Protein AF-A0AAE4SKV3-F1 (afdb_monomer)

Structure (mmCIF, N/CA/C/O backbone):
data_AF-A0AAE4SKV3-F1
#
_entry.id   AF-A0AAE4SKV3-F1
#
loop_
_atom_site.group_PDB
_atom_site.id
_atom_site.type_symbol
_atom_site.label_atom_id
_atom_site.label_alt_id
_atom_site.label_comp_id
_atom_site.label_asym_id
_atom_site.label_entity_id
_atom_site.label_seq_id
_atom_site.pdbx_PDB_ins_code
_atom_site.Cartn_x
_atom_site.Cartn_y
_atom_site.Cartn_z
_atom_site.occupancy
_atom_site.B_iso_or_equiv
_atom_site.auth_seq_id
_atom_site.auth_comp_id
_atom_site.auth_asym_id
_atom_site.auth_atom_id
_atom_site.pdbx_PDB_model_num
ATOM 1 N N . GLY A 1 1 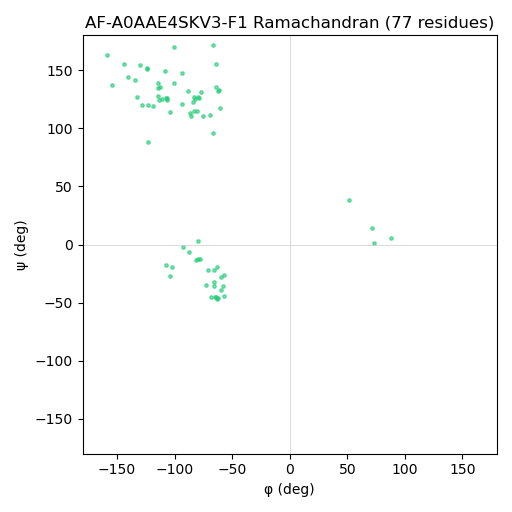? 24.077 18.829 -37.835 1.00 45.31 1 GLY A N 1
ATOM 2 C CA . GLY A 1 1 ? 23.460 18.963 -36.503 1.00 45.31 1 GLY A CA 1
ATOM 3 C C . GLY A 1 1 ? 22.712 17.687 -36.195 1.00 45.31 1 GLY A C 1
ATOM 4 O O . GLY A 1 1 ? 21.985 17.231 -37.063 1.00 45.31 1 GLY A O 1
ATOM 5 N N . MET A 1 2 ? 22.934 17.078 -35.029 1.00 45.25 2 MET A N 1
ATOM 6 C CA . MET A 1 2 ? 22.171 15.904 -34.589 1.00 45.25 2 MET A CA 1
ATOM 7 C C . MET A 1 2 ? 20.896 16.390 -33.899 1.00 45.25 2 MET A C 1
ATOM 9 O O . MET A 1 2 ? 20.970 16.990 -32.830 1.00 45.25 2 MET A O 1
ATOM 13 N N . SER A 1 3 ? 19.735 16.177 -34.519 1.00 59.19 3 SER A N 1
ATOM 14 C CA . SER A 1 3 ? 18.461 16.362 -33.828 1.00 59.19 3 SER A CA 1
ATOM 15 C C . SER A 1 3 ? 18.254 15.172 -32.893 1.00 59.19 3 SER A C 1
ATOM 17 O O . SER A 1 3 ? 18.028 14.056 -33.362 1.00 59.19 3 SER A O 1
ATOM 19 N N . LEU A 1 4 ? 18.325 15.395 -31.580 1.00 57.16 4 LEU A N 1
ATOM 20 C CA . LEU A 1 4 ? 17.760 14.453 -30.615 1.00 57.16 4 LEU A CA 1
ATOM 21 C C . LEU A 1 4 ? 16.235 14.481 -30.795 1.00 57.16 4 LEU A C 1
ATOM 23 O O . LEU A 1 4 ? 15.551 15.373 -30.291 1.00 57.16 4 LEU A O 1
ATOM 27 N N . GLY A 1 5 ? 15.710 13.544 -31.581 1.00 63.47 5 GLY A N 1
ATOM 28 C CA . GLY A 1 5 ? 14.276 13.286 -31.638 1.00 63.47 5 GLY A CA 1
ATOM 29 C C . GLY A 1 5 ? 13.802 12.777 -30.277 1.00 63.47 5 GLY A C 1
ATOM 30 O O . GLY A 1 5 ? 14.461 11.942 -29.661 1.00 63.47 5 GLY A O 1
ATOM 31 N N . LYS A 1 6 ? 12.672 13.289 -29.785 1.00 67.62 6 LYS A N 1
ATOM 32 C CA . LYS A 1 6 ? 12.022 12.743 -28.590 1.00 67.62 6 LYS A CA 1
ATOM 33 C C . LYS A 1 6 ? 11.467 11.365 -28.951 1.00 67.62 6 LYS A C 1
ATOM 35 O O . LYS A 1 6 ? 10.546 11.279 -29.757 1.00 67.62 6 LYS A O 1
ATOM 40 N N . GLN A 1 7 ? 12.040 10.303 -28.391 1.00 70.25 7 GLN A N 1
ATOM 41 C CA . GLN A 1 7 ? 11.492 8.957 -28.522 1.00 70.25 7 GLN A CA 1
ATOM 42 C C . GLN A 1 7 ? 10.458 8.743 -27.417 1.00 70.25 7 GLN A C 1
ATOM 44 O O . GLN A 1 7 ? 10.797 8.733 -26.236 1.00 70.25 7 GLN A O 1
ATOM 49 N N . GLN A 1 8 ? 9.195 8.601 -27.806 1.00 64.75 8 GLN A N 1
ATOM 50 C CA . GLN A 1 8 ? 8.137 8.153 -26.910 1.00 64.75 8 GLN A CA 1
ATOM 51 C C . GLN A 1 8 ? 8.192 6.623 -26.845 1.00 64.75 8 GLN A C 1
ATOM 53 O O . GLN A 1 8 ? 8.189 5.962 -27.883 1.00 64.75 8 GLN A O 1
ATOM 58 N N . VAL A 1 9 ? 8.298 6.071 -25.638 1.00 68.88 9 VAL A N 1
ATOM 59 C CA . VAL A 1 9 ? 8.306 4.624 -25.391 1.00 68.88 9 VAL A CA 1
ATOM 60 C C . VAL A 1 9 ? 7.040 4.283 -24.619 1.00 68.88 9 VAL A C 1
ATOM 62 O O . VAL A 1 9 ? 6.795 4.864 -23.564 1.00 68.88 9 VAL A O 1
ATOM 65 N N . THR A 1 10 ? 6.241 3.360 -25.148 1.00 74.00 10 THR A N 1
ATOM 66 C CA . THR A 1 10 ? 5.119 2.765 -24.417 1.00 74.00 10 THR A CA 1
ATOM 67 C C . THR A 1 10 ? 5.676 1.714 -23.461 1.00 74.00 10 THR A C 1
ATOM 69 O O . THR A 1 10 ? 6.439 0.846 -23.885 1.00 74.00 10 THR A O 1
ATOM 72 N N . LEU A 1 11 ? 5.339 1.826 -22.178 1.00 74.56 11 LEU A N 1
ATOM 73 C CA . LEU A 1 11 ? 5.739 0.887 -21.132 1.00 74.56 11 LEU A CA 1
ATOM 74 C C . LEU A 1 11 ? 4.487 0.193 -20.606 1.00 74.56 11 LEU A C 1
ATOM 76 O O . LEU A 1 11 ? 3.546 0.872 -20.197 1.00 74.56 11 LEU A O 1
ATOM 80 N N . ASP A 1 12 ? 4.497 -1.136 -20.576 1.00 82.06 12 ASP A N 1
ATOM 81 C CA . ASP A 1 12 ? 3.454 -1.891 -19.887 1.00 82.06 12 ASP A CA 1
ATOM 82 C C . ASP A 1 12 ? 3.779 -1.893 -18.395 1.00 82.06 12 ASP A C 1
ATOM 84 O O . ASP A 1 12 ? 4.804 -2.442 -17.984 1.00 82.06 12 ASP A O 1
ATOM 88 N N . VAL A 1 13 ? 2.927 -1.260 -17.588 1.00 83.19 13 VAL A N 1
ATOM 89 C CA . VAL A 1 13 ? 3.095 -1.180 -16.132 1.00 83.19 13 VAL A CA 1
ATOM 90 C C . VAL A 1 13 ? 2.021 -2.012 -15.445 1.00 83.19 13 VAL A C 1
ATOM 92 O O . VAL A 1 13 ? 0.828 -1.803 -15.651 1.00 83.19 13 VAL A O 1
ATOM 95 N N . ILE A 1 14 ? 2.451 -2.944 -14.596 1.00 87.88 14 ILE A N 1
ATOM 96 C CA . ILE A 1 14 ? 1.574 -3.735 -13.732 1.00 87.88 14 ILE A CA 1
ATOM 97 C C . ILE A 1 14 ? 1.738 -3.225 -12.307 1.00 87.88 14 ILE A C 1
ATOM 99 O O . ILE A 1 14 ? 2.852 -3.216 -11.791 1.00 87.88 14 ILE A O 1
ATOM 103 N N . CYS A 1 15 ? 0.629 -2.863 -11.661 1.00 88.62 15 CYS A N 1
ATOM 104 C CA . CYS A 1 15 ? 0.575 -2.534 -10.237 1.00 88.62 15 CYS A CA 1
ATOM 105 C C . CYS A 1 15 ? -0.233 -3.599 -9.489 1.00 88.62 15 CYS A C 1
ATOM 107 O O . CYS A 1 15 ? -1.307 -3.993 -9.942 1.00 88.62 15 CYS A O 1
ATOM 109 N N . ALA A 1 16 ? 0.264 -4.052 -8.340 1.00 91.88 16 ALA A N 1
ATOM 110 C CA . ALA A 1 16 ? -0.378 -5.098 -7.549 1.00 91.88 16 ALA A CA 1
ATOM 111 C C . ALA A 1 16 ? -0.287 -4.820 -6.047 1.00 91.88 16 ALA A C 1
ATOM 113 O O . ALA A 1 16 ? 0.741 -4.351 -5.559 1.00 91.88 16 ALA A O 1
ATOM 114 N N . ILE A 1 17 ? -1.344 -5.178 -5.314 1.00 94.75 17 ILE A N 1
ATOM 115 C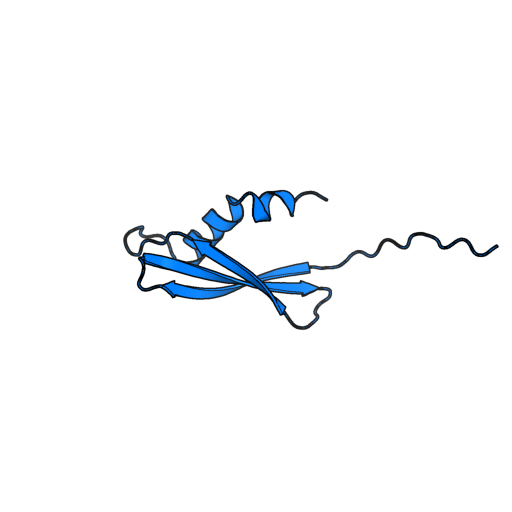 CA . ILE A 1 17 ? -1.300 -5.329 -3.857 1.00 94.75 17 ILE A CA 1
ATOM 116 C C . ILE A 1 17 ? -0.759 -6.731 -3.576 1.00 94.75 17 ILE A C 1
ATOM 118 O O . ILE A 1 17 ? -1.405 -7.716 -3.928 1.00 94.75 17 ILE A O 1
ATOM 122 N N . VAL A 1 18 ? 0.418 -6.829 -2.962 1.00 94.94 18 VAL A N 1
ATOM 123 C CA . VAL A 1 18 ? 1.090 -8.126 -2.726 1.00 94.94 18 VAL A CA 1
ATOM 124 C C . VAL A 1 18 ? 0.958 -8.621 -1.293 1.00 94.94 18 VAL A C 1
ATOM 126 O O . VAL A 1 18 ? 1.153 -9.802 -1.021 1.00 94.94 18 VAL A O 1
ATOM 129 N N . LEU A 1 19 ? 0.642 -7.717 -0.368 1.00 95.88 19 LEU A N 1
ATOM 130 C CA . LEU A 1 19 ? 0.546 -8.011 1.053 1.00 95.88 19 LEU A CA 1
ATOM 131 C C . LEU A 1 19 ? -0.403 -7.023 1.716 1.00 95.88 19 LEU A C 1
ATOM 133 O O . LEU A 1 19 ? -0.330 -5.824 1.452 1.00 95.88 19 LEU A O 1
ATOM 137 N N . ILE A 1 20 ? -1.260 -7.529 2.598 1.00 95.88 20 ILE A N 1
ATOM 138 C CA . ILE A 1 20 ? -2.057 -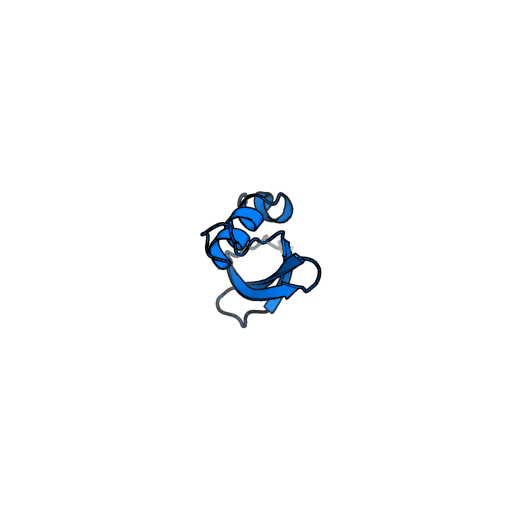6.714 3.510 1.00 95.88 20 ILE A CA 1
ATOM 139 C C . ILE A 1 20 ? -1.663 -7.106 4.929 1.00 95.88 20 ILE A C 1
ATOM 141 O O . ILE A 1 20 ? -1.818 -8.257 5.333 1.00 95.88 20 ILE A O 1
ATOM 145 N N . HIS A 1 21 ? -1.143 -6.141 5.679 1.00 95.19 21 HIS A N 1
ATOM 146 C CA . HIS A 1 21 ? -0.809 -6.291 7.087 1.00 95.19 21 HIS A CA 1
ATOM 147 C C . HIS A 1 21 ? -1.817 -5.557 7.956 1.00 95.19 21 HIS A C 1
ATOM 149 O O . HIS A 1 21 ? -2.002 -4.352 7.823 1.00 95.19 21 HIS A O 1
ATOM 155 N N . ILE A 1 22 ? -2.426 -6.289 8.882 1.00 91.44 22 ILE A N 1
ATOM 156 C CA . ILE A 1 22 ? -3.300 -5.725 9.904 1.00 91.44 22 ILE A CA 1
ATOM 157 C C . ILE A 1 22 ? -2.445 -5.211 11.055 1.00 91.44 22 ILE A C 1
ATOM 159 O O . ILE A 1 22 ? -1.629 -5.948 11.611 1.00 91.44 22 ILE A O 1
ATOM 163 N N . MET A 1 23 ? -2.651 -3.953 11.420 1.00 89.88 23 MET A N 1
ATOM 164 C CA . MET A 1 23 ? -1.933 -3.299 12.499 1.00 89.88 23 MET A CA 1
ATOM 165 C C . MET A 1 23 ? -2.725 -3.408 13.815 1.00 89.88 23 MET A C 1
ATOM 167 O O . MET A 1 23 ? -3.961 -3.388 13.808 1.00 89.88 23 MET A O 1
ATOM 171 N N . PRO A 1 24 ? -2.042 -3.490 14.973 1.00 85.31 24 PRO A N 1
ATOM 172 C CA . PRO A 1 24 ? -2.705 -3.514 16.281 1.00 85.31 24 PRO A CA 1
ATOM 173 C C . PRO A 1 24 ? -3.489 -2.237 16.616 1.00 85.31 24 PRO A C 1
ATOM 175 O O . PRO A 1 24 ? -4.346 -2.263 17.493 1.00 85.31 24 PRO A O 1
ATOM 178 N N . ASP A 1 25 ? -3.189 -1.125 15.943 1.00 85.38 25 ASP A N 1
ATOM 179 C CA . ASP A 1 25 ? -3.830 0.180 16.142 1.00 85.38 25 ASP A CA 1
ATOM 180 C C . ASP A 1 25 ? -5.197 0.316 15.445 1.00 85.38 25 ASP A C 1
ATOM 182 O O . ASP A 1 25 ? -5.822 1.372 15.515 1.00 85.38 25 ASP A O 1
ATOM 186 N N . GLY A 1 26 ? -5.684 -0.753 14.805 1.00 80.50 26 GLY A N 1
ATOM 187 C CA . GLY A 1 26 ? -6.968 -0.760 14.105 1.00 80.50 26 GLY A CA 1
ATOM 188 C C . GLY A 1 26 ? -6.891 -0.307 12.647 1.00 80.50 26 GLY A C 1
ATOM 189 O O . GLY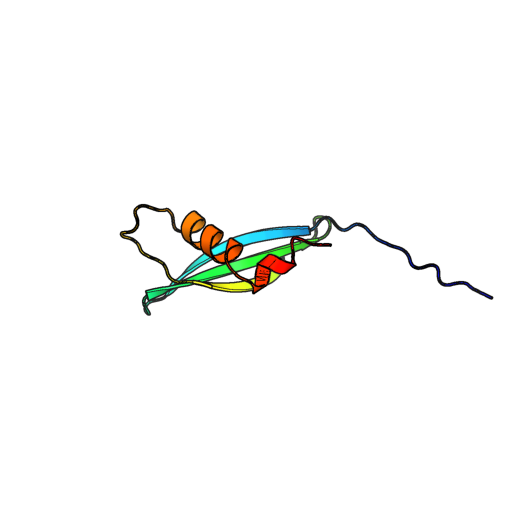 A 1 26 ? -7.925 -0.229 11.988 1.00 80.50 26 GLY A O 1
ATOM 190 N N . THR A 1 27 ? -5.691 -0.059 12.119 1.00 91.19 27 THR A N 1
ATOM 191 C CA . THR A 1 27 ? -5.466 0.198 10.689 1.00 91.19 27 THR A CA 1
ATOM 192 C C . THR A 1 27 ? -4.947 -1.045 9.963 1.00 91.19 27 THR A C 1
ATOM 194 O O . THR A 1 27 ? -4.604 -2.065 10.569 1.00 91.19 27 THR A O 1
ATOM 197 N N . ALA A 1 28 ? -4.910 -0.989 8.637 1.00 95.06 28 ALA A N 1
ATOM 198 C CA . ALA A 1 28 ? -4.241 -1.975 7.804 1.00 95.06 28 ALA A CA 1
ATOM 199 C C . ALA A 1 28 ? -3.325 -1.283 6.793 1.00 95.06 28 ALA A C 1
ATOM 201 O O . ALA A 1 28 ? -3.528 -0.130 6.422 1.00 95.06 28 ALA A O 1
ATOM 202 N N . ARG A 1 29 ? -2.297 -2.001 6.341 1.00 96.00 29 ARG A N 1
ATOM 203 C CA . ARG A 1 29 ? -1.310 -1.530 5.369 1.00 96.00 29 ARG A CA 1
ATOM 204 C C . ARG A 1 29 ? -1.264 -2.465 4.176 1.00 96.00 29 ARG A C 1
ATOM 206 O O . ARG A 1 29 ? -0.949 -3.642 4.334 1.00 96.00 29 ARG A O 1
ATOM 213 N N . ALA A 1 30 ? -1.550 -1.936 2.995 1.00 96.50 30 ALA A N 1
ATOM 214 C CA . ALA A 1 30 ? -1.385 -2.620 1.723 1.00 96.50 30 ALA A CA 1
ATOM 215 C C . ALA A 1 30 ? -0.016 -2.274 1.126 1.00 96.50 30 ALA A C 1
ATOM 217 O O . ALA A 1 30 ? 0.285 -1.107 0.87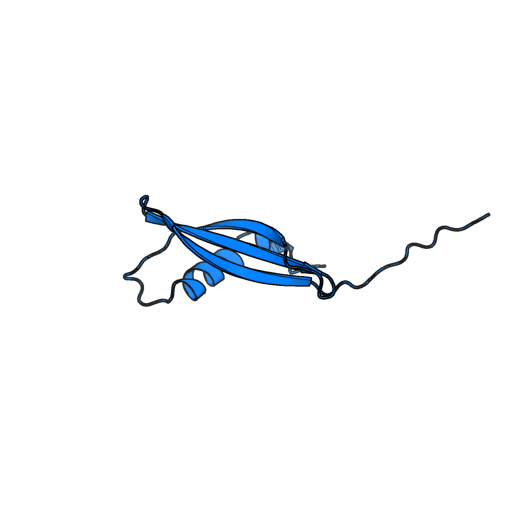4 1.00 96.50 30 ALA A O 1
ATOM 218 N N . THR A 1 31 ? 0.816 -3.282 0.880 1.00 97.00 31 THR A N 1
ATOM 219 C CA . THR A 1 31 ? 2.066 -3.119 0.134 1.00 97.00 31 THR A CA 1
ATOM 220 C C . THR A 1 31 ? 1.766 -3.182 -1.355 1.00 97.00 31 THR A C 1
ATOM 222 O O . THR A 1 31 ? 1.241 -4.189 -1.839 1.00 97.00 31 THR A O 1
ATOM 225 N N . ILE A 1 32 ? 2.135 -2.126 -2.078 1.00 95.12 32 ILE A N 1
ATOM 226 C CA . ILE A 1 32 ? 1.928 -2.019 -3.521 1.00 95.12 32 ILE A CA 1
ATOM 227 C C . ILE A 1 32 ? 3.270 -2.172 -4.226 1.00 95.12 32 ILE A C 1
ATOM 229 O O . ILE A 1 32 ? 4.234 -1.452 -3.944 1.00 95.12 32 ILE A O 1
ATOM 233 N N . THR A 1 33 ? 3.327 -3.103 -5.170 1.00 95.06 33 THR A N 1
ATOM 234 C CA . THR A 1 33 ? 4.464 -3.269 -6.075 1.00 95.06 33 THR A CA 1
ATOM 235 C C . THR A 1 33 ? 4.099 -2.827 -7.477 1.00 95.06 33 THR A C 1
ATOM 237 O O . THR A 1 33 ? 2.955 -3.015 -7.895 1.00 95.06 33 THR A O 1
ATOM 240 N N . SER A 1 34 ? 5.083 -2.331 -8.220 1.00 91.75 34 SER A N 1
ATOM 241 C CA . SER A 1 34 ? 4.965 -2.140 -9.661 1.00 91.75 34 SER A CA 1
ATOM 242 C C . SER A 1 34 ? 6.067 -2.876 -10.414 1.00 91.75 34 SER A C 1
ATOM 244 O O . SER A 1 34 ? 7.155 -3.108 -9.886 1.00 91.75 34 SER A O 1
ATOM 246 N N . SER A 1 35 ? 5.765 -3.273 -11.644 1.00 92.62 35 SER A N 1
ATOM 247 C CA . SER A 1 35 ? 6.715 -3.813 -12.613 1.00 92.62 35 SER A CA 1
ATOM 248 C C . SER A 1 35 ? 6.471 -3.141 -13.959 1.00 92.62 35 SER A C 1
ATOM 250 O O . SER A 1 35 ? 5.320 -2.900 -14.324 1.00 92.62 35 SER A O 1
ATOM 252 N N . ALA A 1 36 ? 7.546 -2.847 -14.689 1.00 90.38 36 ALA A N 1
ATOM 253 C CA . ALA A 1 36 ? 7.489 -2.333 -16.051 1.00 90.38 36 ALA A CA 1
ATOM 254 C C . ALA A 1 36 ? 8.084 -3.359 -17.023 1.00 90.38 36 ALA A C 1
ATOM 256 O O . ALA A 1 36 ? 9.155 -3.911 -16.763 1.00 90.38 36 ALA A O 1
ATOM 257 N N . ASN A 1 37 ? 7.409 -3.593 -18.150 1.00 86.50 37 ASN A N 1
ATOM 258 C CA . ASN A 1 37 ? 7.851 -4.476 -19.237 1.00 86.50 37 ASN A CA 1
ATOM 259 C C . ASN A 1 37 ? 8.263 -5.890 -18.779 1.00 86.50 37 ASN A C 1
ATOM 261 O O . ASN A 1 37 ? 9.239 -6.453 -19.274 1.00 86.50 37 ASN A O 1
ATOM 265 N N . GLY A 1 38 ? 7.538 -6.455 -17.809 1.00 82.69 38 GLY A N 1
ATOM 266 C CA . GLY A 1 38 ? 7.815 -7.795 -17.283 1.00 82.69 38 GLY A CA 1
ATOM 267 C C . GLY A 1 38 ? 9.084 -7.902 -16.431 1.00 82.69 38 GLY A C 1
ATOM 268 O O . GLY A 1 38 ? 9.538 -9.015 -16.178 1.00 82.69 38 GLY A O 1
ATOM 269 N N . GLY A 1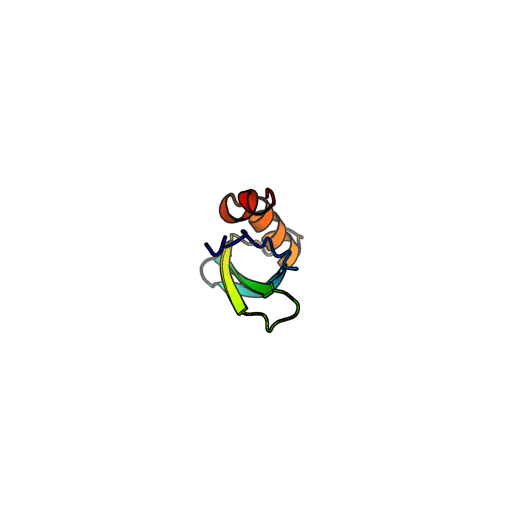 39 ? 9.662 -6.775 -15.998 1.00 88.62 39 GLY A N 1
ATOM 270 C CA . GLY A 1 39 ? 10.763 -6.759 -15.035 1.00 88.62 39 GLY A CA 1
ATOM 271 C C . GLY A 1 39 ? 10.347 -7.247 -13.643 1.00 88.62 39 GLY A C 1
ATOM 272 O O . GLY A 1 39 ? 9.162 -7.438 -13.355 1.00 88.62 39 GLY A O 1
ATOM 273 N N . ASP A 1 40 ? 11.319 -7.419 -12.751 1.00 93.31 40 ASP A N 1
ATOM 274 C CA . ASP A 1 40 ? 11.033 -7.829 -11.376 1.00 93.31 40 ASP A CA 1
ATOM 275 C C . ASP A 1 40 ? 10.166 -6.778 -10.655 1.00 93.31 40 ASP A C 1
ATOM 277 O O . ASP A 1 40 ? 10.477 -5.582 -10.711 1.00 93.31 40 ASP A O 1
ATOM 281 N N . PRO A 1 41 ? 9.079 -7.186 -9.971 1.00 93.19 41 PRO A N 1
ATOM 282 C CA . PRO A 1 41 ? 8.264 -6.262 -9.197 1.00 93.19 41 PRO A CA 1
ATOM 283 C C . PRO A 1 41 ? 9.070 -5.609 -8.074 1.00 93.19 41 PRO A C 1
ATOM 285 O O . PRO A 1 41 ? 9.733 -6.287 -7.288 1.00 93.19 41 PRO A O 1
ATOM 288 N N . VAL A 1 42 ? 8.950 -4.290 -7.948 1.00 94.69 42 VAL A N 1
ATOM 289 C CA . VAL A 1 42 ? 9.561 -3.518 -6.861 1.00 94.69 42 VAL A CA 1
ATOM 290 C C . VAL A 1 42 ? 8.485 -2.903 -5.982 1.00 94.69 42 VAL A C 1
ATOM 292 O O . VAL A 1 42 ? 7.475 -2.393 -6.476 1.00 94.69 42 VAL A O 1
ATOM 295 N N . GLN A 1 43 ? 8.693 -2.921 -4.662 1.00 95.50 43 GLN A N 1
ATOM 296 C CA . GLN A 1 43 ? 7.815 -2.196 -3.748 1.00 95.50 43 GLN A CA 1
ATOM 297 C C . GLN A 1 43 ? 7.873 -0.710 -4.089 1.00 95.50 43 GLN A C 1
ATOM 299 O O . GLN A 1 43 ? 8.919 -0.074 -3.995 1.00 95.50 43 GLN A O 1
ATOM 304 N N . THR A 1 44 ? 6.731 -0.176 -4.495 1.00 92.31 44 THR A N 1
ATOM 305 C CA . THR A 1 44 ? 6.590 1.215 -4.923 1.00 92.31 44 THR A CA 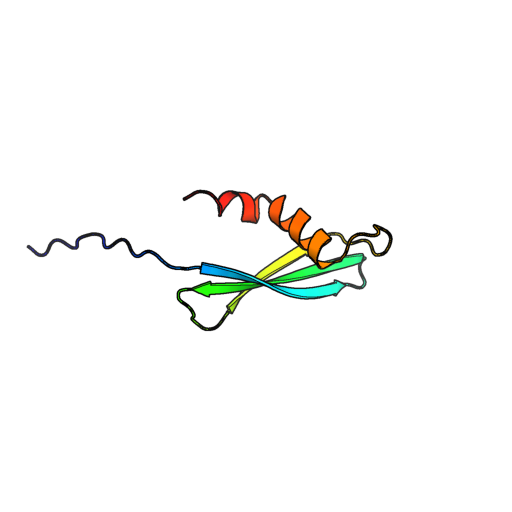1
ATOM 306 C C . THR A 1 44 ? 5.906 2.035 -3.845 1.00 92.31 44 THR A C 1
ATOM 308 O O . THR A 1 44 ? 6.142 3.236 -3.747 1.00 92.31 44 THR A O 1
ATOM 311 N N . ASP A 1 45 ? 5.075 1.394 -3.017 1.00 94.31 45 ASP A N 1
ATOM 312 C CA . ASP A 1 45 ? 4.279 2.115 -2.041 1.00 94.31 45 ASP A CA 1
ATOM 313 C C . ASP A 1 45 ? 3.789 1.252 -0.877 1.00 94.31 45 ASP A C 1
ATOM 315 O O . ASP A 1 45 ? 3.746 0.020 -0.950 1.00 94.31 45 ASP A O 1
ATOM 319 N N . ILE A 1 46 ? 3.372 1.936 0.186 1.00 95.44 46 ILE A N 1
ATOM 320 C CA . ILE A 1 46 ? 2.598 1.378 1.290 1.00 95.44 46 ILE A CA 1
ATOM 321 C C . ILE A 1 46 ? 1.381 2.279 1.483 1.00 95.44 46 ILE A C 1
ATOM 323 O O . ILE A 1 46 ? 1.514 3.469 1.771 1.00 95.44 46 ILE A O 1
ATOM 327 N N . PHE A 1 47 ? 0.194 1.703 1.332 1.00 95.06 47 PHE A N 1
ATOM 328 C CA . PHE A 1 47 ? -1.072 2.393 1.522 1.00 95.06 47 PHE A CA 1
ATOM 329 C C . PHE A 1 47 ? -1.687 1.990 2.859 1.00 95.06 47 PHE A C 1
ATOM 331 O O . PHE A 1 47 ? -2.030 0.827 3.062 1.00 95.06 47 PHE A O 1
ATOM 338 N N . GLU A 1 48 ? -1.793 2.941 3.781 1.00 95.31 48 GLU A N 1
ATOM 339 C CA . GLU A 1 48 ? -2.472 2.741 5.060 1.00 95.31 48 GLU A CA 1
ATOM 340 C C . GLU A 1 48 ? -3.958 3.076 4.911 1.00 95.31 48 GLU A C 1
ATOM 342 O O . GLU A 1 48 ? -4.312 4.101 4.329 1.00 95.31 48 GLU A O 1
ATOM 347 N N . PHE A 1 49 ? -4.820 2.193 5.408 1.00 93.31 49 PHE A N 1
ATOM 348 C CA . PHE A 1 49 ? -6.264 2.300 5.262 1.00 93.31 49 PHE A CA 1
ATOM 349 C C . PHE A 1 49 ? -6.994 1.807 6.509 1.00 93.31 49 PHE A C 1
ATOM 351 O O . PHE A 1 49 ? -6.489 0.986 7.280 1.00 93.31 49 PHE A O 1
ATOM 358 N N . SER A 1 50 ? -8.213 2.304 6.699 1.00 91.75 50 SER A N 1
ATOM 359 C CA . SER A 1 50 ? -9.101 1.814 7.752 1.00 91.75 50 SER A CA 1
ATOM 360 C C . SER A 1 50 ? -9.701 0.486 7.312 1.00 91.75 50 SER A C 1
ATOM 362 O O . SER A 1 50 ? -10.231 0.390 6.207 1.00 91.75 50 SER A O 1
ATOM 364 N N . TYR A 1 51 ? -9.665 -0.530 8.170 1.00 88.31 51 TYR A N 1
ATOM 365 C CA . TYR A 1 51 ? -10.287 -1.820 7.876 1.00 88.31 51 TYR A CA 1
ATOM 366 C C . TYR A 1 51 ? -11.286 -2.197 8.967 1.00 88.31 51 TYR A C 1
ATOM 368 O O . TYR A 1 51 ? -11.150 -1.808 10.127 1.00 88.31 51 TYR A O 1
ATOM 376 N N . SER A 1 52 ? -12.295 -2.982 8.598 1.00 87.81 52 SER A N 1
ATOM 377 C CA . SER A 1 52 ? -13.216 -3.584 9.557 1.00 87.81 52 SER A CA 1
ATOM 378 C C . SER A 1 52 ? -13.417 -5.063 9.257 1.00 87.81 52 SER A C 1
ATOM 380 O O . SER A 1 52 ? -13.795 -5.437 8.148 1.00 87.81 52 SER A O 1
ATOM 382 N N . MET A 1 53 ? -13.216 -5.910 10.270 1.00 83.62 53 MET A N 1
ATOM 383 C CA . MET A 1 53 ? -13.537 -7.344 10.200 1.00 83.62 53 MET A CA 1
ATOM 384 C C . MET A 1 53 ? -15.047 -7.608 10.190 1.00 83.62 53 MET A C 1
ATOM 386 O O . MET A 1 53 ? -15.481 -8.675 9.767 1.00 83.62 53 MET A O 1
ATOM 390 N N . SER A 1 54 ? -15.855 -6.661 10.674 1.00 86.62 54 SER A N 1
ATOM 391 C CA . SER A 1 54 ? -17.309 -6.813 10.789 1.00 86.62 54 SER A 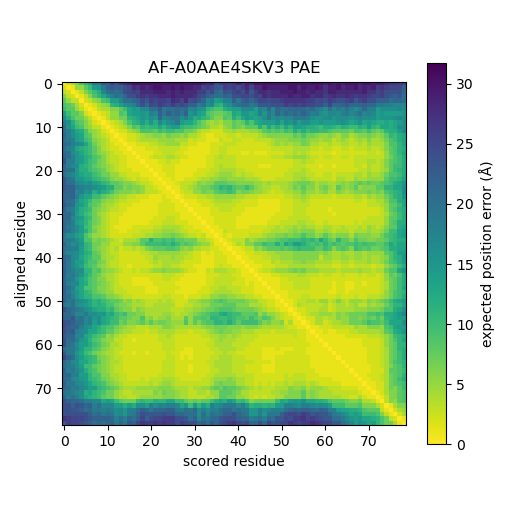CA 1
ATOM 392 C C . SER A 1 54 ? -18.080 -6.282 9.581 1.00 86.62 54 SER A C 1
ATOM 394 O O . SER A 1 54 ? -19.301 -6.402 9.549 1.00 86.62 54 SER A O 1
ATOM 396 N N . SER A 1 55 ? -17.395 -5.712 8.585 1.00 82.56 55 SER A N 1
ATOM 397 C CA . SER A 1 55 ? -18.027 -5.1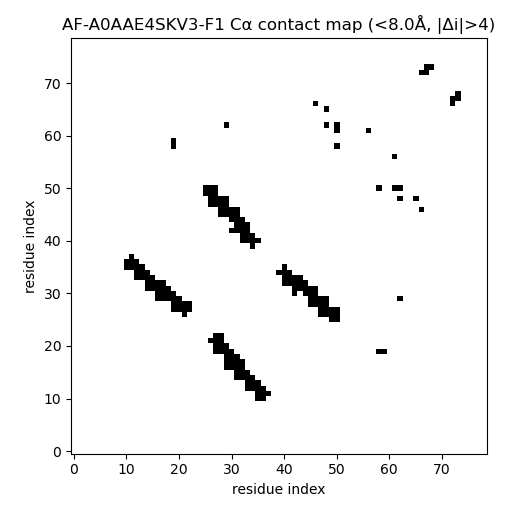45 7.385 1.00 82.56 55 SER A CA 1
ATOM 398 C C . SER A 1 55 ? -18.714 -6.193 6.501 1.00 82.56 55 SER A C 1
ATOM 400 O O . SER A 1 55 ? -19.574 -5.841 5.700 1.00 82.56 55 SER A O 1
ATOM 402 N N . GLY A 1 56 ? -18.322 -7.469 6.608 1.00 85.31 56 GLY A N 1
ATOM 403 C CA . GLY A 1 56 ? -18.738 -8.528 5.682 1.00 85.31 56 GLY A CA 1
ATOM 404 C C . GLY A 1 56 ? -18.067 -8.451 4.302 1.00 85.31 56 GLY A C 1
ATOM 405 O O . GLY A 1 56 ? -18.341 -9.295 3.454 1.00 85.31 56 GLY A O 1
ATOM 406 N N . VAL A 1 57 ? -17.177 -7.475 4.087 1.00 89.56 57 VAL A N 1
ATOM 407 C CA . VAL A 1 57 ? -16.400 -7.275 2.856 1.00 89.56 57 VAL A CA 1
ATOM 408 C C . VAL A 1 57 ? -14.987 -7.824 3.061 1.00 89.56 57 VAL A C 1
ATOM 410 O O . VAL A 1 57 ? -14.394 -7.639 4.127 1.00 89.56 57 VAL A O 1
ATOM 413 N N . GLY A 1 58 ? -14.425 -8.498 2.057 1.00 90.31 58 GLY A N 1
ATOM 414 C CA . GLY A 1 58 ? -13.057 -9.014 2.125 1.00 90.31 58 GLY A CA 1
ATOM 415 C C . GLY A 1 58 ? -12.007 -7.900 2.228 1.00 90.31 58 GLY A C 1
ATOM 416 O O . GLY A 1 58 ? -12.235 -6.750 1.857 1.00 90.31 58 GLY A O 1
ATOM 417 N N . MET A 1 59 ? -10.841 -8.217 2.795 1.00 90.31 59 MET A N 1
ATOM 418 C CA . MET A 1 59 ? -9.790 -7.217 3.048 1.00 90.31 59 MET A CA 1
ATOM 419 C C . MET A 1 59 ? -9.208 -6.638 1.762 1.00 90.31 59 MET A C 1
ATOM 421 O O . MET A 1 59 ? -8.851 -5.463 1.724 1.00 90.31 59 MET A O 1
ATOM 425 N N . TYR A 1 60 ? -9.097 -7.471 0.727 1.00 92.62 60 TYR A N 1
ATOM 426 C CA . TYR A 1 60 ? -8.600 -7.038 -0.569 1.00 92.62 60 TYR A CA 1
ATOM 427 C C . TYR A 1 60 ? -9.553 -6.018 -1.191 1.00 92.62 60 TYR A C 1
ATOM 429 O O . TYR A 1 60 ? -9.116 -4.966 -1.646 1.00 92.62 60 TYR A O 1
ATOM 437 N N . GLU A 1 61 ? -10.853 -6.291 -1.137 1.00 93.81 61 GLU A N 1
ATOM 438 C CA . GLU A 1 61 ? -11.902 -5.415 -1.644 1.00 93.81 61 GLU A CA 1
ATOM 439 C C . GLU A 1 61 ? -11.932 -4.090 -0.872 1.00 93.81 61 GLU A C 1
ATOM 441 O O . GLU A 1 61 ? -11.914 -3.030 -1.491 1.00 93.81 61 GLU A O 1
ATOM 446 N N . GLN A 1 62 ? -11.858 -4.132 0.466 1.00 94.19 62 GLN A N 1
ATOM 447 C CA . GLN A 1 62 ? -11.777 -2.920 1.295 1.00 94.19 62 GLN A CA 1
ATOM 448 C C . GLN A 1 62 ? -10.540 -2.062 0.974 1.00 94.19 62 GLN A C 1
ATOM 450 O O . GLN A 1 62 ? -10.624 -0.831 0.980 1.00 94.19 62 GLN A O 1
ATOM 455 N N . ALA A 1 63 ? -9.389 -2.692 0.711 1.00 94.00 63 ALA A N 1
ATOM 456 C CA . ALA A 1 63 ? -8.172 -1.989 0.314 1.00 94.00 63 ALA A CA 1
ATOM 457 C C . ALA A 1 63 ? -8.318 -1.379 -1.086 1.00 94.00 63 ALA A C 1
ATOM 459 O O . ALA A 1 63 ? -7.978 -0.215 -1.293 1.00 94.00 63 ALA A O 1
ATOM 460 N N . LEU A 1 64 ? -8.851 -2.150 -2.038 1.00 92.31 64 LEU A N 1
ATOM 461 C CA . LEU A 1 64 ? -9.033 -1.726 -3.422 1.00 92.31 64 LEU A CA 1
ATOM 462 C C . LEU A 1 64 ? -9.986 -0.531 -3.525 1.00 92.31 64 LEU A C 1
ATOM 464 O O . LEU A 1 64 ? -9.654 0.443 -4.193 1.00 92.31 64 LEU A O 1
ATOM 468 N N . GLU A 1 65 ? -11.127 -0.566 -2.836 1.00 92.62 65 GLU A N 1
ATOM 469 C CA . GLU A 1 65 ? -12.088 0.544 -2.814 1.00 92.62 65 GLU A CA 1
ATOM 470 C C . GLU A 1 65 ? -11.445 1.845 -2.323 1.00 92.62 65 GLU A C 1
ATOM 472 O O . GLU A 1 65 ? -11.610 2.899 -2.939 1.00 92.62 65 GLU A O 1
ATOM 477 N N . GLN A 1 66 ? -10.658 1.776 -1.248 1.00 93.50 66 GLN A N 1
ATOM 478 C CA . GLN A 1 66 ? -9.993 2.952 -0.685 1.00 93.50 66 GLN A CA 1
ATOM 479 C C . GLN A 1 66 ? -8.828 3.444 -1.548 1.00 93.50 66 GLN A C 1
ATOM 481 O O . GLN A 1 66 ? -8.621 4.652 -1.653 1.00 93.50 66 GLN A O 1
ATOM 486 N N . ILE A 1 67 ? -8.096 2.541 -2.205 1.00 91.50 67 ILE A N 1
ATOM 487 C CA . ILE A 1 67 ? -7.066 2.902 -3.188 1.00 91.50 67 ILE A CA 1
ATOM 488 C C . ILE A 1 67 ? -7.704 3.632 -4.373 1.00 91.50 67 ILE A C 1
ATOM 490 O O . ILE A 1 67 ? -7.218 4.691 -4.763 1.00 91.50 67 ILE A O 1
ATOM 494 N N . LEU A 1 68 ? -8.812 3.116 -4.912 1.00 89.94 68 LEU A N 1
ATOM 495 C CA . LEU A 1 68 ? -9.532 3.737 -6.028 1.00 89.94 68 LEU A CA 1
ATOM 496 C C . LEU A 1 68 ? -10.151 5.090 -5.650 1.00 89.94 68 LEU A C 1
ATOM 498 O O . LEU A 1 68 ? -10.228 5.982 -6.491 1.00 89.94 68 LEU A O 1
ATOM 502 N N . ALA A 1 69 ? -10.564 5.258 -4.393 1.00 90.75 69 ALA A N 1
ATOM 503 C CA . ALA A 1 69 ? -11.063 6.527 -3.868 1.00 90.75 69 ALA A CA 1
ATOM 504 C C . ALA A 1 69 ? -9.947 7.525 -3.498 1.00 90.75 69 ALA A C 1
ATOM 506 O O . ALA A 1 69 ? -10.234 8.694 -3.238 1.00 90.75 69 ALA A O 1
ATOM 507 N N . SER A 1 70 ? -8.683 7.095 -3.441 1.00 89.56 70 SER A N 1
ATOM 508 C CA . SER A 1 70 ? -7.574 7.942 -3.005 1.00 89.56 70 SER A CA 1
ATOM 509 C C . SER A 1 70 ? -7.108 8.880 -4.117 1.00 89.56 70 SER A C 1
ATOM 511 O O . SER A 1 70 ? -6.693 8.444 -5.192 1.00 89.56 70 SER A O 1
ATOM 513 N N . GLU A 1 71 ? -7.046 10.179 -3.817 1.00 87.31 71 GLU A N 1
ATOM 514 C CA . GLU A 1 71 ? -6.502 11.196 -4.729 1.00 87.31 71 GLU A CA 1
ATOM 515 C C . GLU A 1 71 ? -5.052 10.906 -5.149 1.00 87.31 71 GLU A C 1
ATOM 517 O O . GLU A 1 71 ? -4.640 11.268 -6.251 1.00 87.31 71 GLU A O 1
ATOM 522 N N . LYS A 1 72 ? -4.295 10.186 -4.306 1.00 84.06 72 LYS A N 1
ATOM 523 C CA . LYS A 1 72 ? -2.926 9.741 -4.596 1.00 84.06 72 LYS A CA 1
ATOM 524 C C . LYS A 1 72 ? -2.850 8.882 -5.861 1.00 84.06 72 LYS A C 1
ATOM 526 O O . LYS A 1 72 ? -1.871 8.984 -6.596 1.00 84.06 72 LYS A O 1
ATOM 531 N N . TYR A 1 73 ? -3.866 8.055 -6.112 1.00 80.94 73 TYR A N 1
ATOM 532 C CA . TYR A 1 73 ? -3.920 7.162 -7.274 1.00 80.94 73 TYR A CA 1
ATOM 533 C C . TYR A 1 73 ? -4.923 7.625 -8.339 1.00 80.94 73 TYR A C 1
ATOM 535 O O . TYR A 1 73 ? -4.792 7.232 -9.497 1.00 80.94 73 TYR A O 1
ATOM 543 N N . ALA A 1 74 ? -5.869 8.509 -8.001 1.00 71.25 74 ALA A N 1
ATOM 544 C CA . ALA A 1 74 ? -6.874 9.032 -8.930 1.00 71.25 74 ALA A CA 1
ATOM 545 C C . ALA A 1 74 ? -6.272 9.771 -10.147 1.00 71.25 74 ALA A C 1
ATOM 547 O O . ALA A 1 74 ? -6.865 9.772 -11.223 1.00 71.25 74 ALA A O 1
ATOM 548 N N . GLY A 1 75 ? -5.076 10.359 -10.010 1.00 58.78 75 GLY A N 1
ATOM 549 C CA . GLY A 1 75 ? -4.354 11.009 -11.113 1.00 58.78 75 GLY A CA 1
ATOM 550 C C . GLY A 1 75 ? -3.569 10.062 -12.032 1.00 58.78 75 GLY A C 1
ATOM 551 O O . GLY A 1 75 ? -3.152 10.479 -13.108 1.00 58.78 75 GLY A O 1
ATOM 552 N N . ALA A 1 76 ? -3.367 8.796 -11.647 1.00 55.34 76 ALA A N 1
ATOM 553 C CA . ALA A 1 76 ? -2.583 7.836 -12.434 1.00 55.34 76 ALA A CA 1
ATOM 554 C C . ALA A 1 76 ? -3.355 7.250 -13.633 1.00 55.34 76 ALA A C 1
ATOM 556 O O . ALA A 1 76 ? -2.754 6.633 -14.505 1.00 55.34 76 ALA A O 1
ATOM 557 N N . VAL A 1 77 ? -4.678 7.447 -13.692 1.00 50.91 77 VAL A N 1
ATOM 558 C CA . VAL A 1 77 ? -5.554 6.923 -14.759 1.00 50.91 77 VAL A CA 1
ATOM 559 C C . VAL A 1 77 ? -5.636 7.875 -15.967 1.00 50.91 77 VAL A C 1
ATOM 561 O O . VAL A 1 77 ? -6.206 7.523 -16.996 1.00 50.91 77 VAL A O 1
ATOM 564 N N . ALA A 1 78 ? -5.056 9.076 -15.881 1.00 41.28 78 ALA A N 1
ATOM 565 C CA . ALA A 1 78 ? -5.092 10.068 -16.951 1.00 41.28 78 ALA A CA 1
ATOM 566 C C . ALA A 1 78 ? -3.676 10.483 -17.371 1.00 41.28 78 ALA A C 1
ATOM 568 O O . ALA A 1 78 ? -3.140 11.448 -16.831 1.00 41.28 78 ALA A O 1
ATOM 569 N N . ASN A 1 79 ? -3.085 9.746 -18.317 1.00 36.16 79 ASN A N 1
ATOM 570 C CA . ASN A 1 79 ? -2.239 10.247 -19.417 1.00 36.16 79 ASN A CA 1
ATOM 571 C C . ASN A 1 79 ? -1.836 9.109 -20.357 1.00 36.16 79 ASN A C 1
ATOM 573 O O . ASN A 1 79 ? -1.253 8.120 -19.865 1.00 36.16 79 ASN A O 1
#

Sequence (79 aa):
GMSLGKQQVTLDVICAIVLIHIMPDGTARATITSSANGGDPVQTDIFEFSYSMSSGVGMYEQALEQILASEKYAGAVAN

Mean predicted aligned error: 7.84 Å

Radius of gyration: 17.16 Å; Cα contacts (8 Å, |Δi|>4): 96; chains: 1; bounding box: 42×28×53 Å

Organism: NCBI:txid1463164

pLDDT: mean 83.94, std 14.6, range [36.16, 97.0]

Secondary structure (DSSP, 8-state):
------------EEEEEEEEEE-TTSEEEEEEEEEETTPPPEEEEEEEEE--TTSSS-HHHHHHHHHHH-HHHHGGG--

Foldseek 3Di:
DDDPDDDDDDKDKDKDFPDWAQDPVQKIKTFIWMDIPPDDTDGPDIDIGHDDPPPPDDPVVRSVVVCCVDPVCVVVVDD

Nearest PDB structures (foldseek):
  8z9b-assembly2_A  TM=4.635E-01  e=2.035E-01  Mycobacterium tuberculosis CDC1551
  8oii-assembly1_B  TM=4.050E-01  e=8.773E-01  Mycetohabitans rhizoxinica
  4kc5-assembly2_D  TM=3.936E-01  e=8.773E-01  Mycetohabitans rhizoxinica
  6obv-assembly1_B  TM=5.085E-01  e=5.195E+00  Actinomadura vulgaris

Solvent-accessible surface area (backbone atoms only — not comparable to full-atom values): 5105 Å² total; per-residue (Å²): 133,86,79,85,71,87,79,86,77,92,73,57,71,51,74,44,77,81,44,76,46,79,45,95,87,57,39,27,36,36,36,29,29,37,24,53,72,86,44,81,70,39,83,74,48,72,49,77,44,83,62,59,91,84,70,84,58,56,69,67,56,56,49,49,54,51,49,67,70,28,72,88,50,57,61,72,80,70,129